Protein AF-A0A7G1IG01-F1 (afdb_monomer)

Nearest PDB structures (foldseek):
  3tzx-assembly1_A  TM=9.552E-01  e=3.744E-04  Mycobacterium tuberculosis
  9f48-assembly1_A  TM=9.502E-01  e=3.967E-04  Mycobacterium tuberculosis H37Rv
  7agt-assembly2_B  TM=9.051E-01  e=2.645E-04  Mycobacterium tuberculosis variant bovis AF2122/97
  7agp-assembly1_A  TM=9.088E-01  e=6.678E-04  Mycobacterium tuberculosis variant bovis AF2122/97
  7agr-assembly1_A  TM=9.136E-01  e=9.450E-04  Mycobacterium tuberculosis variant bovis AF2122/97

Mean predicted aligned error: 8.59 Å

Organism: Mycobacterium kansasii (NCBI:txid1768)

Sequence (110 aa):
MGGTNAHVIIEQGPELTPASDAGSHPDTHPDAQVSTLVVTGKTAQRVAATAAVLAEWMDGPGAAVALADVAHTVNHHRARHAKHGIVVARQRAQAVAGLRALAAGQHSPA

pLDDT: mean 85.45, std 16.46, range [38.16, 98.38]

Foldseek 3Di:
DDDDDDDDDDDDDDDDDPDDCPPPPVPDDLLPDKAKAKQADQDLLNSLVSLLVLLVCCVPVVVPPRSNVNSVCRVPVDDHYPDIDMQIDSDSVSSSVRSNCSNVVHDDDD

Structure (mmCIF, N/CA/C/O backbone):
data_AF-A0A7G1IG01-F1
#
_entry.id   AF-A0A7G1IG01-F1
#
loop_
_atom_site.group_PDB
_atom_site.id
_atom_site.type_symbol
_atom_site.label_atom_id
_atom_site.label_alt_id
_atom_site.label_comp_id
_atom_site.label_asym_id
_atom_site.label_entity_id
_atom_site.label_seq_id
_atom_site.pdbx_PDB_ins_code
_atom_site.Cartn_x
_atom_site.Cartn_y
_atom_site.Cartn_z
_atom_site.occupancy
_atom_site.B_iso_or_equiv
_atom_site.auth_seq_id
_atom_site.auth_comp_id
_atom_site.auth_asym_id
_atom_site.auth_atom_id
_atom_site.pdbx_PDB_model_num
ATOM 1 N N . MET A 1 1 ? 9.735 44.814 -9.482 1.00 51.44 1 MET A N 1
ATOM 2 C CA . MET A 1 1 ? 9.570 43.508 -8.811 1.00 51.44 1 MET A CA 1
ATOM 3 C C . MET A 1 1 ? 9.942 42.434 -9.826 1.00 51.44 1 MET A C 1
ATOM 5 O O . MET A 1 1 ? 9.133 42.136 -10.692 1.00 51.44 1 MET A O 1
ATOM 9 N N . GLY A 1 2 ? 11.201 41.985 -9.834 1.00 67.62 2 GLY A N 1
ATOM 10 C CA . GLY A 1 2 ? 11.683 40.962 -10.772 1.00 67.62 2 GLY A CA 1
ATOM 11 C C . GLY A 1 2 ? 11.301 39.568 -10.277 1.00 67.62 2 GLY A C 1
ATOM 12 O O . GLY A 1 2 ? 11.502 39.276 -9.102 1.00 67.62 2 GLY A O 1
ATOM 13 N N . GLY A 1 3 ? 10.695 38.746 -11.135 1.00 77.31 3 GLY A N 1
ATOM 14 C CA . GLY A 1 3 ? 10.280 37.383 -10.794 1.00 77.31 3 GLY A CA 1
ATOM 15 C C . GLY A 1 3 ? 11.464 36.416 -10.744 1.00 77.31 3 GLY A C 1
ATOM 16 O O . GLY A 1 3 ? 12.338 36.455 -11.609 1.00 77.31 3 GLY A O 1
ATOM 17 N N . THR A 1 4 ? 11.493 35.547 -9.735 1.00 80.88 4 THR A N 1
ATOM 18 C CA . THR A 1 4 ? 12.493 34.480 -9.607 1.00 80.88 4 THR A CA 1
ATOM 19 C C . THR A 1 4 ? 12.154 33.340 -10.565 1.00 80.88 4 THR A C 1
ATOM 21 O O . THR A 1 4 ? 11.162 32.644 -10.362 1.00 80.88 4 THR A O 1
ATOM 24 N N . ASN A 1 5 ? 12.980 33.124 -11.590 1.00 83.62 5 ASN A N 1
ATOM 25 C CA . ASN A 1 5 ? 12.874 31.951 -12.459 1.00 83.62 5 ASN A CA 1
ATOM 26 C C . ASN A 1 5 ? 13.695 30.792 -11.877 1.00 83.62 5 ASN A C 1
ATOM 28 O O . ASN A 1 5 ? 14.860 30.978 -11.526 1.00 83.62 5 ASN A O 1
ATOM 32 N N . ALA A 1 6 ? 13.100 29.601 -11.807 1.00 87.31 6 ALA A N 1
ATOM 33 C CA . ALA A 1 6 ? 13.774 28.357 -11.443 1.00 87.31 6 ALA A CA 1
ATOM 34 C C . ALA A 1 6 ? 13.598 27.327 -12.568 1.00 87.31 6 ALA A C 1
ATOM 36 O O . ALA A 1 6 ? 12.507 27.193 -13.119 1.00 87.31 6 ALA A O 1
ATOM 37 N N . HIS A 1 7 ? 14.665 26.599 -12.894 1.00 90.19 7 HIS A N 1
ATOM 38 C CA . HIS A 1 7 ? 14.659 25.503 -13.863 1.00 90.19 7 HIS A CA 1
ATOM 39 C C . HIS A 1 7 ? 15.359 24.296 -13.233 1.00 90.19 7 HIS A C 1
ATOM 41 O O . HIS A 1 7 ? 16.435 24.438 -12.655 1.00 90.19 7 HIS A O 1
ATOM 47 N N . VAL A 1 8 ? 14.729 23.124 -13.323 1.00 92.44 8 VAL A N 1
ATOM 48 C CA . VAL A 1 8 ? 15.261 21.845 -12.844 1.00 92.44 8 VAL A CA 1
ATOM 49 C C . VAL A 1 8 ? 15.301 20.871 -14.014 1.00 92.44 8 VAL A C 1
ATOM 51 O O . VAL A 1 8 ? 14.306 20.723 -14.720 1.00 92.44 8 VAL A O 1
ATOM 54 N N . ILE A 1 9 ? 16.438 20.200 -14.185 1.00 91.31 9 ILE A N 1
ATOM 55 C CA . ILE A 1 9 ? 16.603 19.073 -15.105 1.00 91.31 9 ILE A CA 1
ATOM 56 C C . ILE A 1 9 ? 16.556 17.797 -14.261 1.00 91.31 9 ILE A C 1
ATOM 58 O O . ILE A 1 9 ? 17.229 17.712 -13.235 1.00 91.31 9 ILE A O 1
ATOM 62 N N . ILE A 1 10 ? 15.726 16.836 -14.668 1.00 94.06 10 ILE A N 1
ATOM 63 C CA . ILE A 1 10 ? 15.577 15.538 -14.003 1.00 94.06 10 ILE A CA 1
ATOM 64 C C . ILE A 1 10 ? 16.085 14.465 -14.958 1.00 94.06 10 ILE A C 1
ATOM 66 O O . ILE A 1 10 ? 15.637 14.389 -16.100 1.00 94.06 10 ILE A O 1
ATOM 70 N N . GLU A 1 11 ? 16.987 13.626 -14.465 1.00 93.62 11 GLU A N 1
ATOM 71 C CA . GLU A 1 11 ? 17.532 12.480 -15.188 1.00 93.62 11 GLU A CA 1
ATOM 72 C C . GLU A 1 11 ? 17.095 11.176 -14.514 1.00 93.62 11 GLU A C 1
ATOM 74 O O . GLU A 1 11 ? 16.759 11.147 -13.325 1.00 93.62 11 GLU A O 1
ATOM 79 N N . GLN A 1 12 ? 17.073 10.087 -15.283 1.00 92.38 12 GLN A N 1
ATOM 80 C CA . GLN A 1 12 ? 16.775 8.763 -14.748 1.00 92.38 12 GLN A CA 1
ATOM 81 C C . GLN A 1 12 ? 17.894 8.320 -13.796 1.00 92.38 12 GLN A C 1
ATOM 83 O O . GLN A 1 12 ? 19.075 8.471 -14.101 1.00 92.38 12 GLN A O 1
ATOM 88 N N . GLY A 1 13 ? 17.523 7.730 -12.657 1.00 89.94 13 GLY A N 1
ATOM 89 C CA . GLY A 1 13 ? 18.487 7.046 -11.798 1.00 89.94 13 GLY A CA 1
ATOM 90 C C . GLY A 1 13 ? 19.100 5.812 -12.483 1.00 89.94 13 GLY A C 1
ATOM 91 O O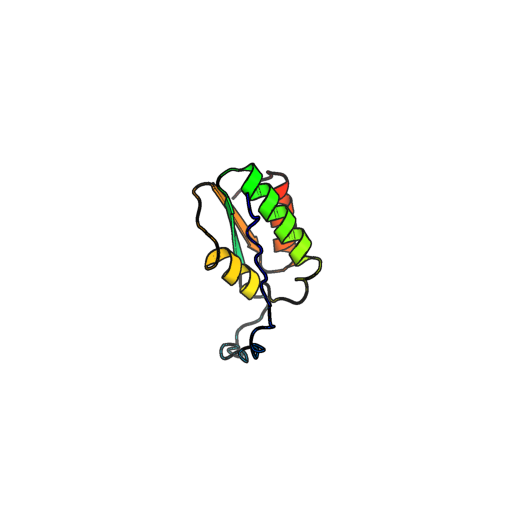 . GLY A 1 13 ? 18.546 5.315 -13.470 1.00 89.94 13 GLY A O 1
ATOM 92 N N . PRO A 1 14 ? 20.222 5.286 -11.960 1.00 87.12 14 PRO A N 1
ATOM 93 C CA . PRO A 1 14 ? 20.802 4.039 -12.445 1.00 87.12 14 PRO A CA 1
ATOM 94 C C . PRO A 1 14 ? 19.770 2.911 -12.450 1.00 87.12 14 PRO A C 1
ATOM 96 O O . PRO A 1 14 ? 18.943 2.816 -11.540 1.00 87.12 14 PRO A O 1
ATOM 99 N N . GLU A 1 15 ? 19.832 2.048 -13.462 1.00 87.75 15 GLU A N 1
ATOM 100 C CA . GLU A 1 15 ? 19.015 0.841 -13.477 1.00 87.75 15 GLU A CA 1
ATOM 101 C C . GLU A 1 15 ? 19.424 -0.048 -12.300 1.00 87.75 15 GLU A C 1
ATOM 103 O O . GLU A 1 15 ? 20.598 -0.378 -12.116 1.00 87.75 15 GLU A O 1
ATOM 108 N N . LEU A 1 16 ? 18.455 -0.385 -11.455 1.00 80.75 16 LEU A N 1
ATOM 109 C CA . LEU A 1 16 ? 18.676 -1.294 -10.344 1.00 80.75 16 LEU A CA 1
ATOM 110 C C . LEU A 1 16 ? 18.533 -2.715 -10.881 1.00 80.75 16 LEU A C 1
ATOM 112 O O . LEU A 1 16 ? 17.425 -3.147 -11.194 1.00 80.75 16 LEU A O 1
ATOM 116 N N . THR A 1 17 ? 19.643 -3.448 -10.972 1.00 79.19 17 THR A N 1
ATOM 117 C CA . THR A 1 17 ? 19.587 -4.888 -11.231 1.00 79.19 17 THR A CA 1
ATOM 118 C C . THR A 1 17 ? 18.807 -5.540 -10.089 1.00 79.19 17 THR A C 1
ATOM 120 O O . THR A 1 17 ? 19.199 -5.358 -8.930 1.00 79.19 17 THR A O 1
ATOM 123 N N . PRO A 1 18 ? 17.719 -6.286 -10.362 1.00 67.56 18 PRO A N 1
ATOM 124 C CA . PRO A 1 18 ? 17.046 -7.037 -9.316 1.00 67.56 18 PRO A CA 1
ATOM 125 C C . PRO A 1 18 ? 18.076 -7.959 -8.668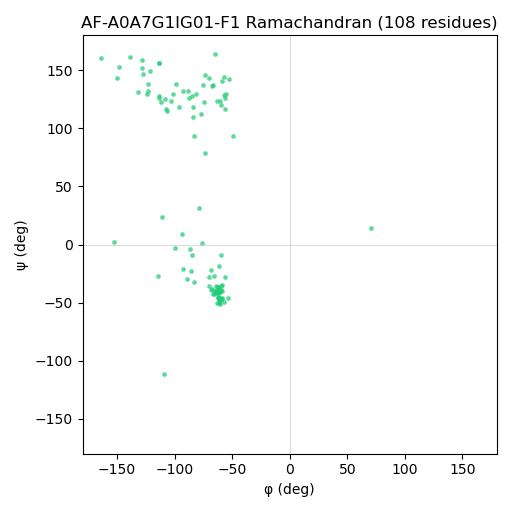 1.00 67.56 18 PRO A C 1
ATOM 127 O O . PRO A 1 18 ? 18.782 -8.697 -9.361 1.00 67.56 18 PRO A O 1
ATOM 130 N N . ALA A 1 19 ? 18.206 -7.879 -7.343 1.00 67.25 19 ALA A N 1
ATOM 131 C CA . ALA A 1 19 ? 19.016 -8.839 -6.616 1.00 67.25 19 ALA A CA 1
ATOM 132 C C . ALA A 1 19 ? 18.462 -10.224 -6.962 1.00 67.25 19 ALA A C 1
ATOM 134 O O . ALA A 1 19 ? 17.292 -10.498 -6.711 1.00 67.25 19 ALA A O 1
ATOM 135 N N . SER A 1 20 ? 19.271 -11.068 -7.609 1.00 57.47 20 SER A N 1
ATOM 136 C CA . SER A 1 20 ? 18.905 -12.471 -7.778 1.00 57.47 20 SER A CA 1
ATOM 137 C C . SER A 1 20 ? 18.645 -13.032 -6.387 1.00 57.47 20 SER A C 1
ATOM 139 O O . SER A 1 20 ? 19.465 -12.803 -5.497 1.00 57.47 20 SER A O 1
ATOM 141 N N . ASP A 1 21 ? 17.506 -13.696 -6.198 1.00 58.91 21 ASP A N 1
ATOM 142 C CA . ASP A 1 21 ? 17.074 -14.261 -4.920 1.00 58.91 21 ASP A CA 1
ATOM 143 C C . ASP A 1 21 ? 18.191 -15.096 -4.277 1.00 58.91 21 ASP A C 1
ATOM 145 O O . ASP A 1 21 ? 18.306 -16.298 -4.496 1.00 58.91 21 ASP A O 1
ATOM 149 N N . ALA A 1 22 ? 18.997 -14.487 -3.410 1.00 48.91 22 ALA A N 1
ATOM 150 C CA . ALA A 1 22 ? 19.953 -15.187 -2.555 1.00 48.91 22 ALA A CA 1
ATOM 151 C C . ALA A 1 22 ? 19.242 -15.822 -1.341 1.00 48.91 22 ALA A C 1
ATOM 153 O O . ALA A 1 22 ? 19.798 -15.894 -0.247 1.00 48.91 22 ALA A O 1
ATOM 154 N N . GLY A 1 23 ? 17.983 -16.234 -1.517 1.00 47.91 23 GLY A N 1
ATOM 155 C CA . GLY A 1 23 ? 17.085 -16.648 -0.440 1.00 47.91 23 GLY A CA 1
ATOM 156 C C . GLY A 1 23 ? 16.007 -17.655 -0.837 1.00 47.91 23 GLY A C 1
ATOM 157 O O . GLY A 1 23 ? 15.224 -18.055 0.024 1.00 47.91 23 GLY A O 1
ATOM 158 N N . SER A 1 24 ? 15.970 -18.126 -2.087 1.00 47.53 24 SER A N 1
ATOM 159 C CA . SER A 1 24 ? 15.189 -19.313 -2.446 1.00 47.53 24 SER A CA 1
ATOM 160 C C . SER A 1 24 ? 15.900 -20.553 -1.898 1.00 47.53 24 SER A C 1
ATOM 162 O O . SER A 1 24 ? 16.605 -21.276 -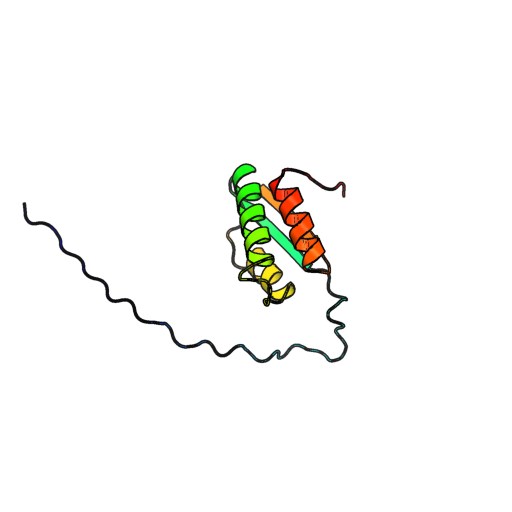2.597 1.00 47.53 24 SER A O 1
ATOM 164 N N . HIS A 1 25 ? 15.736 -20.794 -0.594 1.00 46.66 25 HIS A N 1
ATOM 165 C CA . HIS A 1 25 ? 16.005 -22.110 -0.029 1.00 46.66 25 HIS A CA 1
ATOM 166 C C . HIS A 1 25 ? 15.109 -23.107 -0.787 1.00 46.66 25 HIS A C 1
ATOM 168 O O . HIS A 1 25 ? 13.902 -22.855 -0.874 1.00 46.66 25 HIS A O 1
ATOM 174 N N . PRO A 1 26 ? 15.646 -24.214 -1.330 1.00 50.38 26 PRO A N 1
ATOM 175 C CA . PRO A 1 26 ? 14.890 -25.160 -2.160 1.00 50.38 26 PRO A CA 1
ATOM 176 C C . PRO A 1 26 ? 13.675 -25.801 -1.460 1.00 50.38 26 PRO A C 1
ATOM 178 O O . PRO A 1 26 ? 12.853 -26.422 -2.125 1.00 50.38 26 PRO A O 1
ATOM 181 N N . ASP A 1 27 ? 13.525 -25.597 -0.147 1.00 47.59 27 ASP A N 1
ATOM 182 C CA . ASP A 1 27 ? 12.438 -26.131 0.679 1.00 47.59 27 ASP A CA 1
ATOM 183 C C . ASP A 1 27 ? 11.301 -25.128 0.960 1.00 47.59 27 ASP A C 1
ATOM 185 O O . ASP A 1 27 ? 10.297 -25.485 1.584 1.00 47.59 27 ASP A O 1
ATOM 189 N N . THR A 1 28 ? 11.404 -23.870 0.513 1.00 49.12 28 THR A N 1
ATOM 190 C CA . THR A 1 28 ? 10.326 -22.888 0.709 1.00 49.12 28 THR A CA 1
ATOM 191 C C . THR A 1 28 ? 9.285 -23.056 -0.389 1.00 49.12 28 THR A C 1
ATOM 193 O O . THR A 1 28 ? 9.389 -22.478 -1.468 1.00 49.12 28 THR A O 1
ATOM 196 N N . HIS A 1 29 ? 8.247 -23.843 -0.113 1.00 49.28 29 HIS A N 1
ATOM 197 C CA . HIS A 1 29 ? 7.064 -23.867 -0.963 1.00 49.28 29 HIS A CA 1
ATOM 198 C C . HIS A 1 29 ? 6.460 -22.445 -1.009 1.00 49.28 29 HIS A C 1
ATOM 200 O O . HIS A 1 29 ? 6.089 -21.923 0.048 1.00 49.28 29 HIS A O 1
ATOM 206 N N . PRO A 1 30 ? 6.347 -21.796 -2.184 1.00 54.00 30 PRO A N 1
ATOM 207 C CA . PRO A 1 30 ? 5.896 -20.403 -2.283 1.00 54.00 30 PRO A CA 1
ATOM 208 C C . PRO A 1 30 ? 4.467 -20.185 -1.754 1.00 54.00 30 PRO A C 1
ATOM 210 O O . PRO A 1 30 ? 4.112 -19.070 -1.389 1.00 54.00 30 PRO A O 1
ATOM 213 N N . ASP A 1 31 ? 3.673 -21.253 -1.631 1.00 51.91 31 ASP A N 1
ATOM 214 C CA . ASP A 1 31 ? 2.304 -21.233 -1.091 1.00 51.91 31 ASP A CA 1
ATOM 215 C C . ASP A 1 31 ? 2.240 -21.369 0.456 1.00 51.91 31 ASP A C 1
ATOM 217 O O . ASP A 1 31 ? 1.168 -21.304 1.064 1.00 51.91 31 ASP A O 1
ATOM 221 N N . ALA A 1 32 ? 3.379 -21.568 1.138 1.00 56.12 32 ALA A N 1
ATOM 222 C CA . ALA A 1 32 ? 3.411 -21.839 2.581 1.00 56.12 32 ALA A CA 1
ATOM 223 C C . ALA A 1 32 ? 3.587 -20.589 3.466 1.00 56.12 32 ALA A C 1
ATOM 225 O O . ALA A 1 32 ? 3.222 -20.629 4.649 1.00 56.12 32 ALA A O 1
ATOM 226 N N . GLN A 1 33 ? 4.110 -19.478 2.935 1.00 75.44 33 GLN A N 1
ATOM 227 C CA . GLN A 1 33 ? 4.384 -18.281 3.736 1.00 75.44 33 GLN A CA 1
ATOM 228 C C . GLN A 1 33 ? 3.144 -17.399 3.910 1.00 75.44 33 GLN A C 1
ATOM 230 O O . GLN A 1 33 ? 2.579 -16.853 2.966 1.00 75.44 33 GLN A O 1
ATOM 235 N N . VAL A 1 34 ? 2.732 -17.232 5.167 1.00 87.81 34 VAL A N 1
ATOM 236 C CA . VAL A 1 34 ? 1.714 -16.251 5.549 1.00 87.81 34 VAL A CA 1
ATOM 237 C C . VAL A 1 34 ? 2.342 -14.859 5.507 1.00 87.81 34 VAL A C 1
ATOM 239 O O . VAL A 1 34 ? 3.320 -14.599 6.205 1.00 87.81 34 VAL A O 1
ATOM 242 N N . SER A 1 35 ? 1.764 -13.964 4.711 1.00 93.00 35 SER A N 1
ATOM 243 C CA . SER A 1 35 ? 2.146 -12.555 4.635 1.00 93.00 35 SER A CA 1
ATOM 244 C C . SER A 1 35 ? 1.204 -11.691 5.466 1.00 93.00 35 SER A C 1
ATOM 246 O O . SER A 1 35 ? -0.018 -11.848 5.419 1.00 93.00 35 SER A O 1
ATOM 248 N N . THR A 1 36 ? 1.782 -10.732 6.183 1.00 95.00 36 THR A N 1
ATOM 249 C CA . THR A 1 36 ? 1.045 -9.726 6.950 1.00 95.00 36 THR A CA 1
ATOM 250 C C . THR A 1 36 ? 1.258 -8.367 6.304 1.00 95.00 36 THR A C 1
ATOM 252 O O . THR A 1 36 ? 2.397 -7.925 6.174 1.00 95.00 36 THR A O 1
ATOM 255 N N . LEU A 1 37 ? 0.181 -7.695 5.912 1.00 96.38 37 LEU A N 1
ATOM 256 C CA . LEU A 1 37 ? 0.208 -6.354 5.333 1.00 96.38 37 LEU A CA 1
ATOM 257 C C . LEU A 1 37 ? -0.323 -5.362 6.364 1.00 96.38 37 LEU A C 1
ATOM 259 O O . LEU A 1 37 ? -1.502 -5.409 6.725 1.00 96.38 37 LEU A O 1
ATOM 263 N N . VAL A 1 38 ? 0.537 -4.459 6.829 1.00 96.31 38 VAL A N 1
ATOM 264 C CA . VAL A 1 38 ? 0.151 -3.393 7.757 1.00 96.31 38 VAL A CA 1
ATOM 265 C C . VAL A 1 38 ? -0.130 -2.107 6.979 1.00 96.31 38 VAL A C 1
ATOM 267 O O . VAL A 1 38 ? 0.756 -1.535 6.348 1.00 96.31 38 VAL A O 1
ATOM 270 N N . VAL A 1 39 ? -1.366 -1.614 7.061 1.00 96.25 39 VAL A N 1
ATOM 271 C CA . VAL A 1 39 ? -1.784 -0.333 6.474 1.00 96.25 39 VAL A CA 1
ATOM 272 C C . VAL A 1 39 ? -1.984 0.673 7.597 1.00 96.25 39 VAL A C 1
ATOM 274 O O . VAL A 1 39 ? -2.858 0.490 8.440 1.00 96.25 39 VAL A O 1
ATOM 277 N N . THR A 1 40 ? -1.195 1.747 7.621 1.00 95.25 40 THR A N 1
ATOM 278 C CA . THR A 1 40 ? -1.254 2.769 8.681 1.00 95.25 40 THR A CA 1
ATOM 279 C C . THR A 1 40 ? -1.743 4.114 8.147 1.00 95.25 40 THR A C 1
ATOM 281 O O . THR A 1 40 ? -1.618 4.425 6.963 1.00 95.25 40 THR A O 1
ATOM 284 N N . GLY A 1 41 ? -2.302 4.942 9.027 1.00 93.75 41 GLY A N 1
ATOM 285 C CA . GLY A 1 41 ? -2.746 6.288 8.683 1.00 93.75 41 GLY A CA 1
ATOM 286 C C . GLY A 1 41 ? -2.979 7.144 9.921 1.00 93.75 41 GLY A C 1
ATOM 287 O O . GLY A 1 41 ? -3.172 6.642 11.025 1.00 93.75 41 GLY A O 1
ATOM 288 N N . LYS A 1 42 ? -2.986 8.470 9.757 1.00 94.94 42 LYS A N 1
ATOM 289 C CA . LYS A 1 42 ? -3.316 9.392 10.863 1.00 94.94 42 LYS A CA 1
ATOM 290 C C . LYS A 1 42 ? -4.793 9.315 11.282 1.00 94.94 42 LYS A C 1
ATOM 292 O O . LYS A 1 42 ? -5.129 9.684 12.400 1.00 94.94 42 LYS A O 1
ATOM 297 N N . THR A 1 43 ? -5.666 8.831 10.399 1.00 95.00 43 THR A N 1
ATOM 298 C CA . THR A 1 43 ? -7.111 8.679 10.623 1.00 95.00 43 THR A CA 1
ATOM 299 C C . THR A 1 43 ? -7.605 7.350 10.050 1.00 95.00 43 THR A C 1
ATOM 301 O O . THR A 1 43 ? -6.947 6.770 9.184 1.00 95.00 43 THR A O 1
ATOM 304 N N . ALA A 1 44 ? -8.776 6.879 10.490 1.00 93.94 44 ALA A N 1
ATOM 305 C CA . ALA A 1 44 ? -9.393 5.662 9.951 1.00 93.94 44 ALA A CA 1
ATOM 306 C C . ALA A 1 44 ? -9.705 5.793 8.448 1.00 93.94 44 ALA A C 1
ATOM 308 O O . ALA A 1 44 ? -9.440 4.877 7.678 1.00 93.94 44 ALA A O 1
ATOM 309 N N . GLN A 1 45 ? -10.155 6.971 8.008 1.00 95.44 45 GLN A N 1
ATOM 310 C CA . GLN A 1 45 ? -10.404 7.274 6.596 1.00 95.44 45 GLN A CA 1
ATOM 311 C C . GLN A 1 45 ? -9.119 7.188 5.762 1.00 95.44 45 GLN A C 1
ATOM 313 O O . GLN A 1 45 ? -9.147 6.718 4.629 1.00 95.44 45 GLN A O 1
ATOM 318 N N . ARG A 1 46 ? -7.971 7.605 6.319 1.00 95.94 46 ARG A N 1
ATOM 319 C CA . ARG A 1 46 ? -6.671 7.465 5.646 1.00 95.94 46 ARG A CA 1
ATOM 320 C C . ARG A 1 46 ? -6.205 6.015 5.560 1.00 95.94 46 ARG A C 1
ATOM 322 O O . ARG A 1 46 ? -5.615 5.659 4.543 1.00 95.94 46 ARG A O 1
ATOM 329 N N . VAL A 1 47 ? -6.486 5.194 6.573 1.00 96.19 47 VAL A N 1
ATOM 330 C CA . VAL A 1 47 ? -6.237 3.744 6.508 1.00 96.19 47 VAL A CA 1
ATOM 331 C C . VAL A 1 47 ? -7.092 3.125 5.402 1.00 96.19 47 VAL A C 1
ATOM 333 O O . VAL A 1 47 ? -6.546 2.471 4.519 1.00 96.19 47 VAL A O 1
ATOM 336 N N . ALA A 1 48 ? -8.396 3.412 5.386 1.00 97.00 48 ALA A N 1
ATOM 337 C CA . ALA A 1 48 ? -9.324 2.898 4.383 1.00 97.00 48 ALA A CA 1
ATOM 338 C C . ALA A 1 48 ? -8.936 3.302 2.947 1.00 97.00 48 ALA A C 1
ATOM 340 O O . ALA A 1 48 ? -8.852 2.452 2.064 1.00 97.00 48 ALA A O 1
ATOM 341 N N . ALA A 1 49 ? -8.617 4.581 2.723 1.00 97.56 49 ALA A N 1
ATOM 342 C CA . ALA A 1 49 ? -8.187 5.073 1.414 1.00 97.56 49 ALA A CA 1
ATOM 343 C C . ALA A 1 49 ? -6.880 4.413 0.945 1.00 97.56 49 ALA A C 1
ATOM 345 O O . ALA A 1 49 ? -6.766 4.011 -0.209 1.00 97.56 49 ALA A O 1
ATOM 346 N N . THR A 1 50 ? -5.901 4.260 1.843 1.00 97.00 50 THR A N 1
ATOM 347 C CA . THR A 1 50 ? -4.640 3.576 1.514 1.00 97.00 50 THR A CA 1
ATOM 348 C C . THR A 1 50 ? -4.876 2.101 1.192 1.00 97.00 50 THR A C 1
ATOM 350 O O . THR A 1 50 ? -4.277 1.585 0.253 1.00 97.00 50 THR A O 1
ATOM 353 N N . ALA A 1 51 ? -5.765 1.428 1.929 1.00 97.75 51 ALA A N 1
ATOM 354 C CA . ALA A 1 51 ? -6.113 0.035 1.675 1.00 97.75 51 ALA A CA 1
ATOM 355 C C . ALA A 1 51 ? -6.775 -0.150 0.298 1.00 97.75 51 ALA A C 1
ATOM 357 O O . ALA A 1 51 ? -6.418 -1.081 -0.419 1.00 97.75 51 ALA A O 1
ATOM 358 N N . ALA A 1 52 ? -7.663 0.769 -0.106 1.00 98.25 52 ALA A N 1
ATOM 359 C CA . ALA A 1 52 ? -8.282 0.755 -1.433 1.00 98.25 52 ALA A CA 1
ATOM 360 C C . ALA A 1 52 ? -7.243 0.901 -2.553 1.00 98.25 52 ALA A C 1
ATOM 362 O O . ALA A 1 52 ? -7.201 0.075 -3.461 1.00 98.25 52 ALA A O 1
ATOM 363 N N . VAL A 1 53 ? -6.368 1.908 -2.448 1.00 98.12 53 VAL A N 1
ATOM 364 C CA . VAL A 1 53 ? -5.305 2.158 -3.437 1.00 98.12 53 VAL A CA 1
ATOM 365 C C . VAL A 1 53 ? -4.348 0.971 -3.525 1.00 98.12 53 VAL A C 1
ATOM 367 O O . VAL A 1 53 ? -3.947 0.580 -4.618 1.00 98.12 53 VAL A O 1
ATOM 370 N N . LEU A 1 54 ? -3.991 0.369 -2.386 1.00 97.81 54 LEU A N 1
ATOM 371 C CA . LEU A 1 54 ? -3.121 -0.803 -2.373 1.00 97.81 54 LEU A CA 1
ATOM 372 C C . LEU A 1 54 ? -3.796 -2.011 -3.033 1.00 97.81 54 LEU A C 1
ATOM 374 O O . LEU A 1 54 ? -3.148 -2.695 -3.819 1.00 97.81 54 LEU A O 1
ATOM 378 N N . ALA A 1 55 ? -5.081 -2.255 -2.759 1.00 98.12 55 ALA A N 1
ATOM 379 C CA . ALA A 1 55 ? -5.836 -3.335 -3.394 1.00 98.12 55 ALA A CA 1
ATOM 380 C C . ALA A 1 55 ? -5.927 -3.155 -4.917 1.00 98.12 55 ALA A C 1
ATOM 382 O O . ALA A 1 55 ? -5.682 -4.102 -5.658 1.00 98.12 55 ALA A O 1
ATOM 383 N N . GLU A 1 56 ? -6.239 -1.943 -5.381 1.00 98.38 56 GLU A N 1
ATOM 384 C CA . GLU A 1 56 ? -6.303 -1.612 -6.808 1.00 98.38 56 GLU A CA 1
ATOM 385 C C . GLU A 1 56 ? -4.943 -1.790 -7.488 1.00 98.38 56 GLU A C 1
ATOM 387 O O . GLU A 1 56 ? -4.841 -2.435 -8.531 1.00 98.38 56 GLU A O 1
ATOM 392 N N . TRP A 1 57 ? -3.876 -1.288 -6.867 1.00 98.31 57 TRP A N 1
ATOM 393 C CA . TRP A 1 57 ? -2.530 -1.452 -7.400 1.00 98.31 57 TRP A CA 1
ATOM 394 C C . TRP A 1 57 ? -2.113 -2.927 -7.461 1.00 98.31 57 TRP A C 1
ATOM 396 O O . TRP A 1 57 ? -1.529 -3.352 -8.455 1.00 98.31 57 TRP A O 1
ATOM 406 N N . MET A 1 58 ? -2.441 -3.718 -6.434 1.00 97.44 58 MET A N 1
ATOM 407 C CA . MET A 1 58 ? -2.137 -5.152 -6.378 1.00 97.44 58 MET A CA 1
ATOM 408 C C . MET A 1 58 ? -2.889 -5.985 -7.425 1.00 97.44 58 MET A C 1
ATOM 410 O O . MET A 1 58 ? -2.370 -7.039 -7.800 1.00 97.44 58 MET A O 1
ATOM 414 N N . ASP A 1 59 ? -4.065 -5.540 -7.871 1.00 96.50 59 ASP A N 1
ATOM 415 C CA . ASP A 1 59 ? -4.826 -6.168 -8.963 1.00 96.50 59 ASP A CA 1
ATOM 416 C C . ASP A 1 59 ? -4.400 -5.666 -10.352 1.00 96.50 59 ASP A C 1
ATOM 418 O O . ASP A 1 59 ? -4.611 -6.358 -11.345 1.00 96.50 59 ASP A O 1
ATOM 422 N N . GLY A 1 60 ? -3.806 -4.474 -10.435 1.00 96.31 60 GLY A N 1
ATOM 423 C CA . GLY A 1 60 ? -3.382 -3.856 -11.688 1.00 96.31 60 GLY A CA 1
ATOM 424 C C . GLY A 1 60 ? -1.856 -3.825 -11.846 1.00 96.31 60 GLY A C 1
ATOM 425 O O . GLY A 1 60 ? -1.239 -4.877 -12.024 1.00 96.31 60 GLY A O 1
ATOM 426 N N . PRO A 1 61 ? -1.210 -2.641 -11.800 1.00 96.19 61 PRO A N 1
ATOM 427 C CA . PRO A 1 61 ? 0.221 -2.501 -12.100 1.00 96.19 61 PRO A CA 1
ATOM 428 C C . PRO A 1 61 ? 1.160 -3.377 -11.256 1.00 96.19 61 PRO A C 1
ATOM 430 O O . PRO A 1 61 ? 2.249 -3.724 -11.703 1.00 96.19 61 PRO A O 1
ATOM 433 N N . GLY A 1 62 ? 0.759 -3.725 -10.032 1.00 94.94 62 GLY A N 1
ATOM 434 C CA . GLY A 1 62 ? 1.521 -4.545 -9.092 1.00 94.94 62 GLY A CA 1
ATOM 435 C C . GLY A 1 62 ? 1.208 -6.041 -9.139 1.00 94.94 62 GLY A C 1
ATOM 436 O O . GLY A 1 62 ? 1.655 -6.769 -8.247 1.00 94.94 62 GLY A O 1
ATOM 437 N N . ALA A 1 63 ? 0.436 -6.520 -10.121 1.00 94.19 63 ALA A N 1
ATOM 438 C CA . ALA A 1 63 ? 0.000 -7.918 -10.191 1.00 94.19 63 ALA A CA 1
ATOM 439 C C . ALA A 1 63 ? 1.172 -8.916 -10.252 1.00 94.19 63 ALA A C 1
ATOM 441 O O . ALA A 1 63 ? 1.092 -9.991 -9.657 1.00 94.19 63 ALA A O 1
ATOM 442 N N . ALA A 1 64 ? 2.270 -8.536 -10.915 1.00 91.31 64 ALA A N 1
ATOM 443 C CA . ALA A 1 64 ? 3.462 -9.371 -11.082 1.00 91.31 64 ALA A CA 1
ATOM 444 C C . ALA A 1 64 ? 4.456 -9.309 -9.904 1.00 91.31 64 ALA A C 1
ATOM 446 O O . ALA A 1 64 ? 5.409 -10.081 -9.874 1.00 91.31 64 ALA A O 1
ATOM 447 N N . VAL A 1 65 ? 4.265 -8.405 -8.937 1.00 92.75 65 VAL A N 1
ATOM 448 C CA . VAL A 1 65 ? 5.161 -8.278 -7.771 1.00 92.75 65 VAL A CA 1
ATOM 449 C C . VAL A 1 65 ? 4.915 -9.446 -6.810 1.00 92.75 65 VAL A C 1
ATOM 451 O O . VAL A 1 65 ? 3.779 -9.895 -6.678 1.00 92.75 65 VAL A O 1
ATOM 454 N N . ALA A 1 66 ? 5.919 -9.968 -6.104 1.00 91.56 66 ALA A N 1
ATOM 455 C CA . ALA A 1 66 ? 5.668 -11.023 -5.121 1.00 91.56 66 ALA A CA 1
ATOM 456 C C . ALA A 1 66 ? 4.909 -10.469 -3.899 1.00 91.56 66 ALA A C 1
ATOM 458 O O . ALA A 1 66 ? 5.149 -9.347 -3.451 1.00 91.56 66 ALA A O 1
ATOM 459 N N . LEU A 1 67 ? 3.986 -11.250 -3.321 1.00 92.94 67 LEU A N 1
ATOM 460 C CA . LEU A 1 67 ? 3.228 -10.812 -2.137 1.00 92.94 67 LEU A CA 1
ATOM 461 C C . LEU A 1 67 ? 4.154 -10.493 -0.949 1.00 92.94 67 LEU A C 1
ATOM 463 O O . LEU A 1 67 ? 3.900 -9.536 -0.217 1.00 92.94 67 LEU A O 1
ATOM 467 N N . ALA A 1 68 ? 5.241 -11.256 -0.802 1.00 90.88 68 ALA A N 1
ATOM 468 C CA . ALA A 1 68 ? 6.258 -11.041 0.220 1.00 90.88 68 ALA A CA 1
ATOM 469 C C . ALA A 1 68 ? 6.938 -9.666 0.089 1.00 90.88 68 ALA A C 1
ATOM 471 O O . ALA A 1 68 ? 7.100 -8.978 1.094 1.00 90.88 68 ALA A O 1
ATOM 472 N N . ASP A 1 69 ? 7.240 -9.211 -1.131 1.00 91.75 69 ASP A N 1
ATOM 473 C CA . ASP A 1 69 ? 7.854 -7.897 -1.374 1.00 91.75 69 ASP A CA 1
ATOM 474 C C . ASP A 1 69 ? 6.893 -6.752 -1.056 1.00 91.75 69 ASP A C 1
ATOM 476 O O . ASP A 1 69 ? 7.278 -5.733 -0.469 1.00 91.75 69 ASP A O 1
ATOM 480 N N . VAL A 1 70 ? 5.610 -6.931 -1.392 1.00 94.69 70 VAL A N 1
ATOM 481 C CA . VAL A 1 70 ? 4.560 -5.977 -1.014 1.00 94.69 70 VAL A CA 1
ATOM 482 C C . VAL A 1 70 ? 4.471 -5.890 0.508 1.00 94.69 70 VAL A C 1
ATOM 484 O O . VAL A 1 70 ? 4.521 -4.786 1.055 1.00 94.69 70 VAL A O 1
ATOM 487 N N . ALA A 1 71 ? 4.396 -7.034 1.196 1.00 94.12 71 ALA A N 1
ATOM 488 C CA . ALA A 1 71 ? 4.352 -7.108 2.655 1.00 94.12 71 ALA A CA 1
ATOM 489 C C . ALA A 1 71 ? 5.594 -6.467 3.294 1.00 94.12 71 ALA A C 1
ATOM 491 O O . ALA A 1 71 ? 5.472 -5.647 4.207 1.00 94.12 71 ALA A O 1
ATOM 492 N N . HIS A 1 72 ? 6.785 -6.771 2.777 1.00 92.44 72 HIS A N 1
ATOM 493 C CA . HIS A 1 72 ? 8.037 -6.180 3.231 1.00 92.44 72 HIS A CA 1
ATOM 494 C C . HIS A 1 72 ? 7.993 -4.651 3.127 1.00 92.44 72 HIS A C 1
ATOM 496 O O . HIS A 1 72 ? 8.245 -3.953 4.116 1.00 92.44 72 HIS A O 1
ATOM 502 N N . THR A 1 73 ? 7.577 -4.141 1.966 1.00 93.94 73 THR A N 1
ATOM 503 C CA . THR A 1 73 ? 7.484 -2.708 1.677 1.00 93.94 73 THR A CA 1
ATOM 504 C C . THR A 1 73 ? 6.530 -1.991 2.626 1.00 93.94 73 THR A C 1
ATOM 506 O O . THR A 1 73 ? 6.903 -0.982 3.233 1.00 93.94 73 THR A O 1
ATOM 509 N N . VAL A 1 74 ? 5.303 -2.491 2.785 1.00 94.69 74 VAL A N 1
ATOM 510 C CA . VAL A 1 74 ? 4.300 -1.808 3.620 1.00 94.69 74 VAL A CA 1
ATOM 511 C C . VAL A 1 74 ? 4.631 -1.880 5.113 1.00 94.69 74 VAL A C 1
ATOM 513 O O . VAL A 1 74 ? 4.306 -0.946 5.845 1.00 94.69 74 VAL A O 1
ATOM 516 N N . ASN A 1 75 ? 5.348 -2.916 5.558 1.00 93.62 75 ASN A N 1
ATOM 517 C CA . ASN A 1 75 ? 5.699 -3.096 6.969 1.00 93.62 75 ASN A CA 1
ATOM 518 C C . ASN A 1 75 ? 6.946 -2.305 7.405 1.00 93.62 75 ASN A C 1
ATOM 520 O O . ASN A 1 75 ? 7.027 -1.882 8.566 1.00 93.62 75 ASN A O 1
ATOM 524 N N . HIS A 1 76 ? 7.916 -2.107 6.504 1.00 91.25 76 HIS A N 1
ATOM 525 C CA . HIS A 1 76 ? 9.230 -1.544 6.853 1.00 91.25 76 HIS A CA 1
ATOM 526 C C . HIS A 1 76 ? 9.509 -0.172 6.230 1.00 91.25 76 HIS A C 1
ATOM 528 O O . HIS A 1 76 ? 10.230 0.623 6.828 1.00 91.25 76 HIS A O 1
ATOM 534 N N . HIS A 1 77 ? 8.909 0.152 5.081 1.00 87.12 77 HIS A N 1
ATOM 535 C CA . HIS A 1 77 ? 9.220 1.367 4.309 1.00 87.12 77 HIS A CA 1
ATOM 536 C C . HIS A 1 77 ? 8.085 2.400 4.314 1.00 87.12 77 HIS A C 1
ATOM 538 O O . HIS A 1 77 ? 7.953 3.233 3.407 1.00 87.12 77 HIS A O 1
ATOM 544 N N . ARG A 1 78 ? 7.228 2.348 5.335 1.00 84.25 78 ARG A N 1
ATOM 545 C CA . ARG A 1 78 ? 6.122 3.287 5.533 1.00 84.25 78 ARG A CA 1
ATOM 546 C C . ARG A 1 78 ? 6.171 3.881 6.931 1.00 84.25 78 ARG A C 1
ATOM 548 O O . ARG A 1 78 ? 6.575 3.233 7.893 1.00 84.25 78 ARG A O 1
ATOM 555 N N . ALA A 1 79 ? 5.739 5.137 7.033 1.00 86.44 79 ALA A N 1
ATOM 556 C CA . ALA A 1 79 ? 5.583 5.795 8.319 1.00 86.44 79 ALA A CA 1
ATOM 557 C C . ALA A 1 79 ? 4.603 5.003 9.199 1.00 86.44 79 ALA A C 1
ATOM 559 O O . ALA A 1 79 ? 3.587 4.494 8.720 1.00 86.44 79 ALA A O 1
ATOM 560 N N . ARG A 1 80 ? 4.906 4.909 10.495 1.00 87.62 80 ARG A N 1
ATOM 561 C CA . ARG A 1 80 ? 4.033 4.262 11.478 1.00 87.62 80 ARG A CA 1
ATOM 562 C C . ARG A 1 80 ? 3.121 5.304 12.117 1.00 87.62 80 ARG A C 1
ATOM 564 O O . ARG A 1 80 ? 3.571 6.364 12.551 1.00 87.62 80 ARG A O 1
ATOM 571 N N . HIS A 1 81 ? 1.835 4.990 12.187 1.00 91.88 81 HIS A N 1
ATOM 572 C CA . HIS A 1 81 ? 0.817 5.816 12.825 1.00 91.88 81 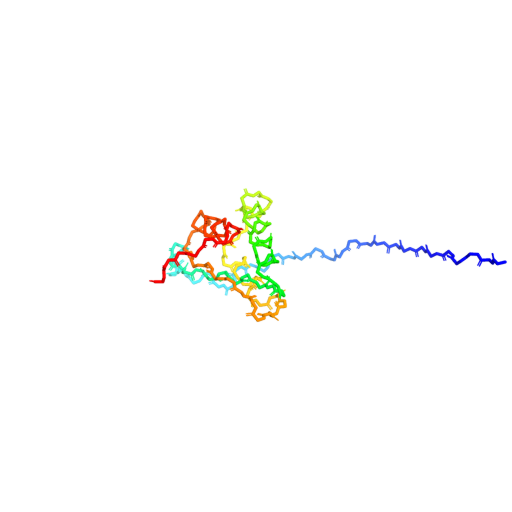HIS A CA 1
ATOM 573 C C . HIS A 1 81 ? 0.006 4.983 13.817 1.00 91.88 81 HIS A C 1
ATOM 575 O O . HIS A 1 81 ? -0.043 3.761 13.715 1.00 91.88 81 HIS A O 1
ATOM 581 N N . ALA A 1 82 ? -0.651 5.651 14.770 1.00 89.88 82 ALA A N 1
ATOM 582 C CA . ALA A 1 82 ? -1.427 4.968 15.803 1.00 89.88 82 ALA A CA 1
ATOM 583 C C . ALA A 1 82 ? -2.597 4.155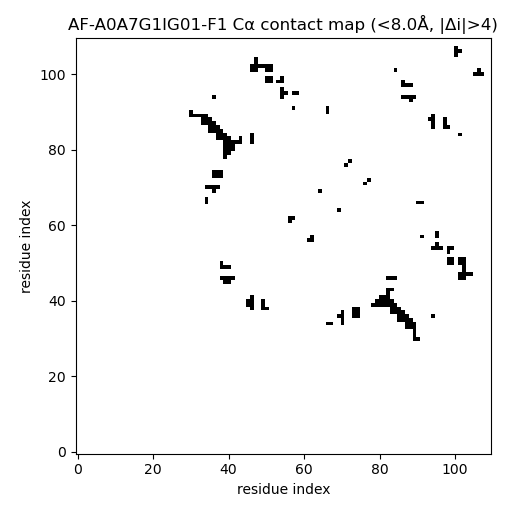 15.219 1.00 89.88 82 ALA A C 1
ATOM 585 O O . ALA A 1 82 ? -2.905 3.072 15.712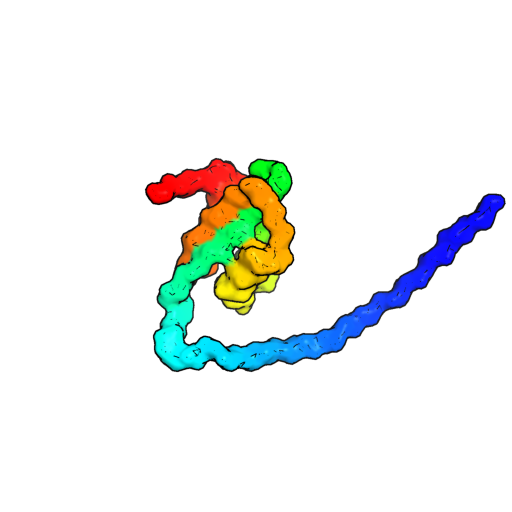 1.00 89.88 82 ALA A O 1
ATOM 586 N N . LYS A 1 83 ? -3.249 4.657 14.159 1.00 93.94 83 LYS A N 1
ATOM 587 C CA . LYS A 1 83 ? -4.319 3.930 13.468 1.00 93.94 83 LYS A CA 1
ATOM 588 C C . LYS A 1 83 ? -3.714 3.042 12.389 1.00 93.94 83 LYS A C 1
ATOM 590 O O . LYS A 1 83 ? -2.983 3.521 11.521 1.00 93.94 83 LYS A O 1
ATOM 595 N N . HIS A 1 84 ? -4.046 1.761 12.451 1.00 94.44 84 HIS A N 1
ATOM 596 C CA . HIS A 1 84 ? -3.595 0.771 11.494 1.00 94.44 84 HIS A CA 1
ATOM 597 C C . HIS A 1 84 ? -4.641 -0.330 11.316 1.00 94.44 84 HIS A C 1
ATOM 599 O O . HIS A 1 84 ? -5.436 -0.590 12.218 1.00 94.44 84 HIS A O 1
ATOM 605 N N . GLY A 1 85 ? -4.635 -0.945 10.139 1.00 94.81 85 GLY A N 1
ATOM 606 C CA . GLY A 1 85 ? -5.328 -2.190 9.838 1.00 94.81 85 GLY A CA 1
ATOM 607 C C . GLY A 1 85 ? -4.318 -3.229 9.371 1.00 94.81 85 GLY A C 1
ATOM 608 O O . GLY A 1 85 ? -3.283 -2.879 8.799 1.00 94.81 85 GLY A O 1
ATOM 609 N N . ILE A 1 86 ? -4.609 -4.496 9.647 1.00 95.44 86 ILE A N 1
ATOM 610 C CA . ILE A 1 86 ? -3.727 -5.615 9.328 1.00 95.44 86 ILE A CA 1
ATOM 611 C C . ILE A 1 86 ? -4.502 -6.602 8.464 1.00 95.44 86 ILE A C 1
ATOM 613 O O . ILE A 1 86 ? -5.607 -7.002 8.825 1.00 95.44 86 ILE A O 1
ATOM 617 N N . VAL A 1 87 ? -3.915 -6.992 7.337 1.00 96.44 87 VAL A N 1
ATOM 618 C CA . VAL A 1 87 ? -4.430 -8.060 6.477 1.00 96.44 87 VAL A CA 1
ATOM 619 C C . VAL A 1 87 ? -3.446 -9.215 6.510 1.00 96.44 87 VAL A C 1
ATOM 621 O O . VAL A 1 87 ? -2.259 -9.028 6.252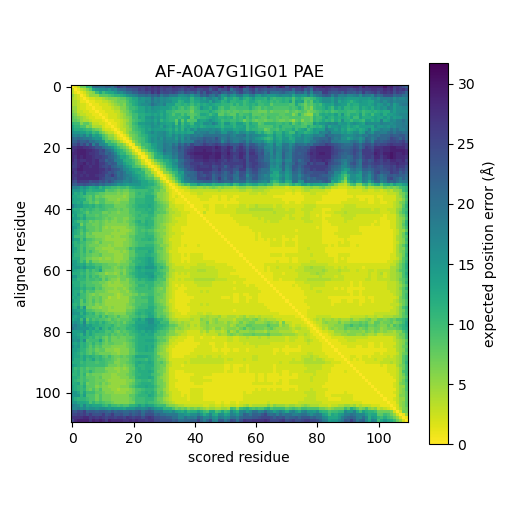 1.00 96.44 87 VAL A O 1
ATOM 624 N N . VAL A 1 88 ? -3.942 -10.405 6.827 1.00 95.56 88 VAL A N 1
ATOM 625 C CA . VAL A 1 88 ? -3.160 -11.642 6.842 1.00 95.56 88 VAL A CA 1
ATOM 626 C C . VAL A 1 88 ? -3.608 -12.491 5.662 1.00 95.56 88 VAL A C 1
ATOM 628 O O . VAL A 1 88 ? -4.799 -12.755 5.507 1.00 95.56 88 VAL A O 1
ATOM 631 N N . ALA A 1 89 ? -2.671 -12.893 4.811 1.00 93.31 89 ALA A N 1
ATOM 632 C CA . ALA A 1 89 ? -2.976 -13.614 3.583 1.00 93.31 89 ALA A CA 1
ATOM 633 C C . ALA A 1 89 ? -1.836 -14.551 3.192 1.00 93.31 89 ALA A C 1
ATOM 635 O O . ALA A 1 89 ? -0.664 -14.211 3.337 1.00 93.31 89 ALA A O 1
ATOM 636 N N . ARG A 1 90 ? -2.178 -15.720 2.651 1.00 92.00 90 ARG A N 1
ATOM 637 C CA . ARG A 1 90 ? -1.206 -16.604 1.983 1.00 92.00 90 ARG A CA 1
ATOM 638 C C . ARG A 1 90 ? -1.086 -16.273 0.502 1.00 92.00 90 ARG A C 1
ATOM 640 O O . ARG A 1 90 ? -0.032 -16.434 -0.090 1.00 92.00 90 ARG A O 1
ATOM 647 N N . GLN A 1 91 ? -2.175 -15.778 -0.084 1.00 90.88 91 GLN A N 1
ATOM 648 C CA . GLN A 1 91 ? -2.289 -15.571 -1.522 1.00 90.88 91 GLN A CA 1
ATOM 649 C C . GLN A 1 91 ? -2.737 -14.149 -1.852 1.00 90.88 91 GLN A C 1
ATOM 651 O O . GLN A 1 91 ? -3.477 -13.515 -1.096 1.00 90.88 91 GLN A O 1
ATOM 656 N N . ARG A 1 92 ? -2.340 -13.662 -3.033 1.00 93.94 92 ARG A N 1
ATOM 657 C CA . ARG A 1 92 ? -2.681 -12.318 -3.528 1.00 93.94 92 ARG A CA 1
ATOM 658 C C . ARG A 1 92 ? -4.185 -12.046 -3.502 1.00 93.94 92 ARG A C 1
ATOM 660 O O . ARG A 1 92 ? -4.593 -11.006 -3.001 1.00 93.94 92 ARG A O 1
ATOM 667 N N . ALA A 1 93 ? -5.002 -12.988 -3.973 1.00 94.56 93 ALA A N 1
ATOM 668 C CA . ALA A 1 93 ? -6.456 -12.827 -3.991 1.00 94.56 93 ALA A CA 1
ATOM 669 C C . ALA A 1 93 ? -7.034 -12.592 -2.581 1.00 94.56 93 ALA A C 1
ATOM 671 O O . ALA A 1 93 ? -7.889 -11.728 -2.395 1.00 94.56 93 ALA A O 1
ATOM 672 N N . GLN A 1 94 ? -6.514 -13.302 -1.572 1.00 95.19 94 GLN A N 1
ATOM 673 C CA . GLN A 1 94 ? -6.903 -13.120 -0.168 1.00 95.19 94 GLN A CA 1
ATOM 674 C C . GLN A 1 94 ? -6.461 -11.749 0.357 1.00 95.19 94 GLN A C 1
ATOM 676 O O . GLN A 1 94 ? -7.239 -11.064 1.018 1.00 95.19 94 GLN A O 1
ATOM 681 N N . ALA A 1 95 ? -5.236 -11.326 0.029 1.00 96.31 95 ALA A N 1
ATOM 682 C CA . ALA A 1 95 ? -4.714 -10.018 0.415 1.00 96.31 95 ALA A CA 1
ATOM 683 C C . ALA A 1 95 ? -5.568 -8.879 -0.159 1.00 96.31 95 ALA A C 1
ATOM 685 O O . ALA A 1 95 ? -5.977 -7.980 0.571 1.00 96.31 95 ALA A O 1
ATOM 686 N N . VAL A 1 96 ? -5.892 -8.946 -1.450 1.00 97.50 96 VAL A N 1
ATOM 687 C CA . VAL A 1 96 ? -6.732 -7.955 -2.131 1.00 97.50 96 VAL A CA 1
ATOM 688 C C . VAL A 1 96 ? -8.136 -7.922 -1.529 1.00 97.50 96 VAL A C 1
ATOM 690 O O . VAL A 1 96 ? -8.652 -6.841 -1.243 1.00 97.50 96 VAL A O 1
ATOM 693 N N . ALA A 1 97 ? -8.749 -9.084 -1.282 1.00 97.19 97 ALA A N 1
ATOM 694 C CA . ALA A 1 97 ? -10.060 -9.159 -0.640 1.00 97.19 97 ALA A CA 1
ATOM 695 C C . ALA A 1 97 ? -10.042 -8.546 0.772 1.00 97.19 97 ALA A C 1
ATOM 697 O O . ALA A 1 97 ? -10.900 -7.724 1.098 1.00 97.19 97 ALA A O 1
ATOM 698 N N . GLY A 1 98 ? -9.033 -8.872 1.585 1.00 96.75 98 GLY A N 1
ATOM 699 C CA . GLY A 1 98 ? -8.867 -8.309 2.926 1.00 96.75 98 GLY A CA 1
ATOM 700 C C . GLY A 1 98 ? -8.622 -6.797 2.917 1.00 96.75 98 GLY A C 1
ATOM 701 O O . GLY A 1 98 ? -9.187 -6.075 3.736 1.00 96.75 98 GLY A O 1
ATOM 702 N N . LEU A 1 99 ? -7.842 -6.290 1.959 1.00 97.75 99 LEU A N 1
ATOM 703 C CA . LEU A 1 99 ? -7.613 -4.852 1.790 1.00 97.75 99 LEU A CA 1
ATOM 704 C C . LEU A 1 99 ? -8.884 -4.114 1.349 1.00 97.75 99 LEU A C 1
ATOM 706 O O . LEU A 1 99 ? -9.152 -3.020 1.844 1.00 97.75 99 LEU A O 1
ATOM 710 N N . ARG A 1 100 ? -9.705 -4.718 0.480 1.00 97.88 100 ARG A N 1
ATOM 711 C CA . ARG A 1 100 ? -11.025 -4.180 0.108 1.00 97.88 100 ARG A CA 1
ATOM 712 C C . ARG A 1 100 ? -11.988 -4.153 1.295 1.00 97.88 100 ARG A C 1
ATOM 714 O O . ARG A 1 100 ? -12.677 -3.153 1.482 1.00 97.88 100 ARG A O 1
ATOM 721 N N . ALA A 1 101 ? -11.998 -5.196 2.125 1.00 96.50 101 ALA A N 1
ATOM 722 C CA . ALA A 1 101 ? -12.781 -5.211 3.362 1.00 96.50 101 ALA A CA 1
ATOM 723 C C . ALA A 1 101 ? -12.327 -4.093 4.318 1.00 96.50 101 ALA A C 1
ATOM 725 O O . ALA A 1 101 ? -13.147 -3.302 4.785 1.00 96.50 101 ALA A O 1
ATOM 726 N N . LEU A 1 102 ? -11.011 -3.944 4.513 1.00 96.00 102 LEU A N 1
ATOM 727 C CA . LEU A 1 102 ? -10.439 -2.868 5.322 1.00 96.00 102 LEU A CA 1
ATOM 728 C C . LEU A 1 102 ? -10.800 -1.477 4.772 1.00 96.00 102 LEU A C 1
ATOM 730 O O . LEU A 1 102 ? -11.117 -0.569 5.543 1.00 96.00 102 LEU A O 1
ATOM 734 N N . ALA A 1 103 ? -10.799 -1.310 3.448 1.00 97.06 103 ALA A N 1
ATOM 735 C CA . ALA A 1 103 ? -11.224 -0.081 2.784 1.00 97.06 103 ALA A C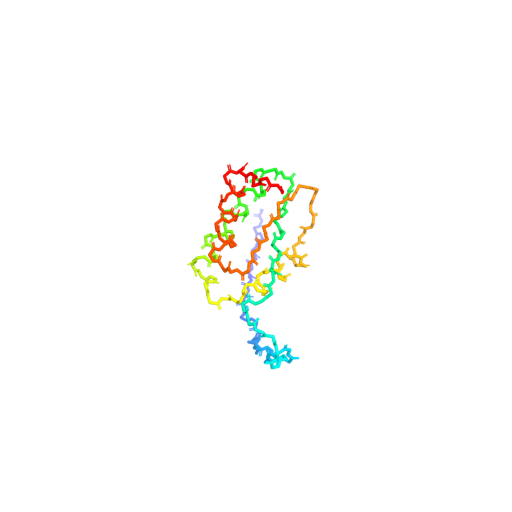A 1
ATOM 736 C C . ALA A 1 103 ? -12.711 0.235 3.001 1.00 97.06 103 ALA A C 1
ATOM 738 O O . ALA A 1 103 ? -13.077 1.396 3.171 1.00 97.06 103 ALA A O 1
ATOM 739 N N . ALA A 1 104 ? -13.560 -0.790 3.057 1.00 95.88 104 ALA A N 1
ATOM 740 C CA . ALA A 1 104 ? -14.977 -0.656 3.381 1.00 95.88 104 ALA A CA 1
ATOM 741 C C . ALA A 1 104 ? -15.243 -0.439 4.886 1.00 95.88 104 ALA A C 1
ATOM 743 O O . ALA A 1 104 ? -16.398 -0.360 5.300 1.00 95.88 104 ALA A O 1
ATOM 744 N N . GLY A 1 105 ? -14.196 -0.362 5.718 1.00 91.00 105 GLY A N 1
ATOM 745 C CA . GLY A 1 105 ? -14.323 -0.272 7.173 1.00 91.00 105 GLY A CA 1
ATOM 746 C C . GLY A 1 105 ? -14.816 -1.566 7.821 1.00 91.00 105 GLY A C 1
ATOM 747 O O . GLY A 1 105 ? -15.211 -1.548 8.982 1.00 91.00 105 GLY A O 1
ATOM 748 N N . GLN A 1 106 ? -14.795 -2.679 7.087 1.00 87.25 106 GLN A N 1
ATOM 749 C CA . GLN A 1 106 ? -15.184 -3.989 7.583 1.00 87.25 106 GLN A CA 1
ATOM 750 C C . GLN A 1 106 ? -13.980 -4.617 8.285 1.00 87.25 106 GLN A C 1
ATOM 752 O O . GLN A 1 106 ? -12.882 -4.698 7.732 1.00 87.25 106 GLN A O 1
ATOM 757 N N . HIS A 1 107 ? -14.185 -5.060 9.518 1.00 69.19 107 HIS A N 1
ATOM 758 C CA . HIS A 1 107 ? -13.216 -5.861 10.256 1.00 69.19 107 HIS A CA 1
ATOM 759 C C . HIS A 1 107 ? -13.715 -7.302 10.205 1.00 69.19 107 HIS A C 1
ATOM 761 O O . HIS A 1 107 ? -14.847 -7.566 10.612 1.00 69.19 107 HIS A O 1
ATOM 767 N N . SER A 1 108 ? -12.900 -8.231 9.707 1.00 54.31 108 SER A N 1
ATOM 768 C CA . SER A 1 108 ? -13.184 -9.644 9.954 1.00 54.31 108 SER A CA 1
ATOM 769 C C . SER A 1 108 ? -12.985 -9.898 11.453 1.00 54.31 108 SER A C 1
ATOM 771 O O . SER A 1 108 ? -12.015 -9.368 12.007 1.00 54.31 108 SER A O 1
ATOM 773 N N . PRO A 1 109 ? -13.874 -10.643 12.133 1.00 44.91 109 PRO A N 1
ATOM 774 C CA . PRO A 1 109 ? -13.609 -11.051 13.505 1.00 44.91 109 PRO A CA 1
ATOM 775 C C . PRO A 1 109 ? -12.289 -11.832 13.559 1.00 44.91 109 PRO A C 1
ATOM 777 O O . PRO A 1 109 ? -11.936 -12.526 12.601 1.00 44.91 109 PRO A O 1
ATOM 780 N N . ALA A 1 110 ? -11.559 -11.626 14.657 1.00 38.16 110 ALA A N 1
ATOM 781 C CA . ALA A 1 110 ? -10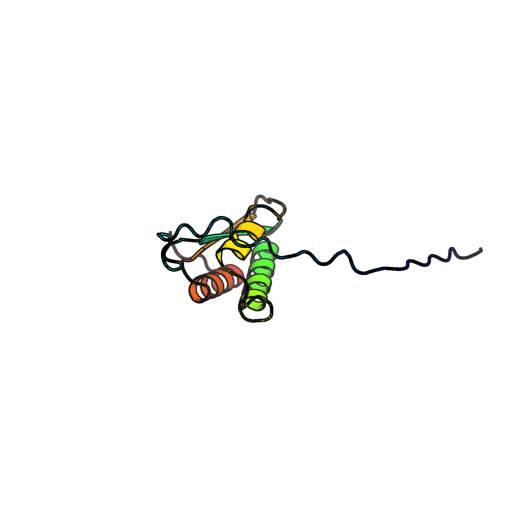.322 -12.328 14.979 1.00 38.16 110 ALA A CA 1
ATOM 782 C C . ALA A 1 110 ? -10.578 -13.805 15.303 1.00 38.16 110 ALA A C 1
ATOM 784 O O . ALA A 1 110 ? -11.673 -14.103 15.835 1.00 38.16 110 ALA A O 1
#

Solvent-accessible surface area (backbone atoms only — not comparable to full-atom values): 6789 Å² total; per-residue (Å²): 136,86,81,88,85,84,88,84,88,87,78,85,74,80,84,76,77,77,78,74,75,90,71,75,54,96,79,67,57,82,77,69,53,74,38,58,38,45,38,47,17,95,39,69,68,46,23,17,52,50,26,39,53,50,26,52,37,48,71,48,92,41,52,85,56,57,65,63,57,53,21,49,44,44,61,71,74,49,80,86,44,93,40,65,49,78,35,77,24,58,45,66,70,50,40,35,52,42,23,46,36,40,33,72,71,48,76,79,83,130

Radius of gyration: 18.4 Å; Cα contacts (8 Å, |Δi|>4): 117; chains: 1; bounding box: 36×70×31 Å

Secondary structure (DSSP, 8-state):
-----------PPPP-PPPP-TT--TT--TTSPPEEEEEEESSHHHHHHHHHHHHHHHHTTTTTS-HHHHHHHHHHSS---SEEEEEEESSHHHHHHHHHHHHTTPPPP-

InterPro domains:
  IPR001227 Acyl transferase domain superfamily [G3DSA:3.40.366.10] (7-110)